Protein AF-A0A936BBX7-F1 (afdb_monomer)

Structure (mmCIF, N/CA/C/O backbone):
data_AF-A0A936BBX7-F1
#
_entry.id   AF-A0A936BBX7-F1
#
loop_
_atom_site.group_PDB
_atom_site.id
_atom_site.type_symbol
_atom_site.label_atom_id
_atom_site.label_alt_id
_atom_site.label_comp_id
_atom_site.label_asym_id
_atom_site.label_entity_id
_atom_site.label_seq_id
_atom_site.pdbx_PDB_ins_code
_atom_site.Cartn_x
_atom_site.Cartn_y
_atom_site.Cartn_z
_atom_site.occupancy
_atom_site.B_iso_or_equiv
_atom_site.auth_seq_id
_atom_site.auth_comp_id
_atom_site.auth_asym_id
_atom_site.auth_atom_id
_atom_site.pdbx_PDB_model_num
ATOM 1 N N . MET A 1 1 ? -23.023 12.851 31.418 1.00 39.38 1 MET A N 1
ATOM 2 C CA . MET A 1 1 ? -22.165 12.854 30.217 1.00 39.38 1 MET A CA 1
ATOM 3 C C . MET A 1 1 ? -21.182 11.709 30.377 1.00 39.38 1 MET A C 1
ATOM 5 O O . MET A 1 1 ? -20.362 11.810 31.284 1.00 39.38 1 MET A O 1
ATOM 9 N N . PRO A 1 2 ? -21.294 10.591 29.643 1.00 35.53 2 PRO A N 1
ATOM 10 C CA . PRO A 1 2 ? -20.255 9.579 29.706 1.00 35.53 2 PRO A CA 1
ATOM 11 C C . PRO A 1 2 ? -18.993 10.192 29.095 1.00 35.53 2 PRO A C 1
ATOM 13 O O . PRO A 1 2 ? -18.979 10.602 27.938 1.00 35.53 2 PRO A O 1
ATOM 16 N N . SER A 1 3 ? -17.968 10.334 29.926 1.00 42.19 3 SER A N 1
ATOM 17 C CA . SER A 1 3 ? -16.608 10.642 29.516 1.00 42.19 3 SER A CA 1
ATOM 18 C C . SER A 1 3 ? -16.160 9.567 28.530 1.00 42.19 3 SER A C 1
ATOM 20 O O . SER A 1 3 ? -15.862 8.447 28.947 1.00 42.19 3 SER A O 1
ATOM 22 N N . GLN A 1 4 ? -16.150 9.883 27.234 1.00 45.00 4 GLN A N 1
ATOM 23 C CA . GLN A 1 4 ? -15.410 9.082 26.267 1.00 45.00 4 GLN A CA 1
ATOM 24 C C . GLN A 1 4 ? -13.945 9.186 26.685 1.00 45.00 4 GLN A C 1
ATOM 26 O O . GLN A 1 4 ? -13.323 10.240 26.557 1.00 45.00 4 GLN A O 1
ATOM 31 N N . GLN A 1 5 ? -13.431 8.128 27.308 1.00 42.88 5 GLN A N 1
ATOM 32 C CA . GLN A 1 5 ? -11.994 7.995 27.482 1.00 42.88 5 GLN A CA 1
ATOM 33 C C . GLN A 1 5 ? -11.386 8.055 26.077 1.00 42.88 5 GLN A C 1
ATOM 35 O O . GLN A 1 5 ? -11.922 7.393 25.186 1.00 42.88 5 GLN A O 1
ATOM 40 N N . PRO A 1 6 ? -10.336 8.862 25.841 1.00 52.50 6 PRO A N 1
ATOM 41 C CA . PRO A 1 6 ? -9.650 8.808 24.564 1.00 52.50 6 PRO A CA 1
ATOM 42 C C . PRO A 1 6 ? -9.156 7.376 24.395 1.00 52.50 6 PRO A C 1
ATOM 44 O O . PRO A 1 6 ? -8.418 6.867 25.241 1.00 52.50 6 PRO A O 1
ATOM 47 N N . G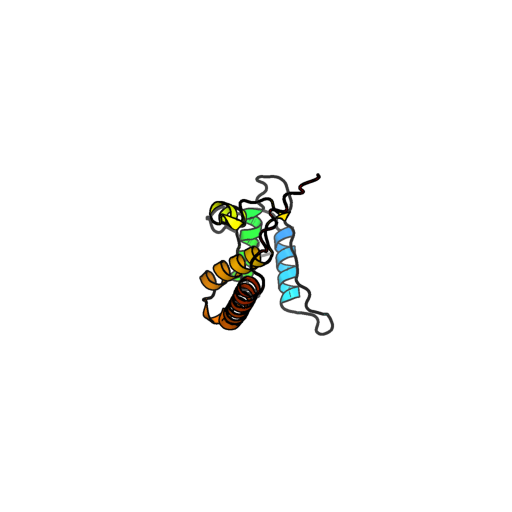LU A 1 7 ? -9.640 6.715 23.351 1.00 60.09 7 GLU A N 1
ATOM 48 C CA . GLU A 1 7 ? -9.220 5.366 23.016 1.00 60.09 7 GLU A CA 1
ATOM 49 C C . GLU A 1 7 ? -7.700 5.408 22.824 1.00 60.09 7 GLU A C 1
ATOM 51 O O . GLU A 1 7 ? -7.178 6.177 22.011 1.00 60.09 7 GLU A O 1
ATOM 56 N N . LEU A 1 8 ? -6.968 4.682 23.671 1.00 63.03 8 LEU A N 1
ATOM 57 C CA . LEU A 1 8 ? -5.516 4.611 23.571 1.00 63.03 8 LEU A CA 1
ATOM 58 C C . LEU A 1 8 ? -5.199 3.755 22.350 1.00 63.03 8 LEU A C 1
ATOM 60 O O . LEU A 1 8 ? -5.285 2.531 22.393 1.00 63.03 8 LEU A O 1
ATOM 64 N N . ILE A 1 9 ? -4.875 4.422 21.250 1.00 64.62 9 ILE A N 1
ATOM 65 C CA . ILE A 1 9 ? -4.540 3.775 19.988 1.00 64.62 9 ILE A CA 1
ATOM 66 C C . ILE A 1 9 ? -3.056 3.437 20.004 1.00 64.62 9 ILE A C 1
ATOM 68 O O . ILE A 1 9 ? -2.221 4.280 20.334 1.00 64.62 9 ILE A O 1
ATOM 72 N N . TYR A 1 10 ? -2.720 2.218 19.601 1.00 65.56 10 TYR A N 1
ATOM 73 C CA . TYR A 1 10 ? -1.342 1.777 19.439 1.00 65.56 10 TYR A CA 1
ATOM 74 C C . TYR A 1 10 ? -1.058 1.511 17.959 1.00 65.56 10 TYR A C 1
ATOM 76 O O . TYR A 1 10 ? -1.915 1.033 17.222 1.00 65.56 10 TYR A O 1
ATOM 84 N N . THR A 1 11 ? 0.144 1.839 17.503 1.00 62.88 11 THR A N 1
ATOM 85 C CA . THR A 1 11 ? 0.658 1.408 16.198 1.00 62.88 11 THR A CA 1
ATOM 86 C C . THR A 1 11 ? 0.894 -0.112 16.186 1.00 62.88 11 THR A C 1
ATOM 88 O O . THR A 1 11 ? 1.032 -0.716 17.253 1.00 62.88 11 THR A O 1
ATOM 91 N N . PRO A 1 12 ? 1.060 -0.751 15.010 1.00 56.53 12 PRO A N 1
ATOM 92 C CA . PRO A 1 12 ? 1.343 -2.191 14.918 1.00 56.53 12 PRO A CA 1
ATOM 93 C C . PRO A 1 12 ? 2.605 -2.658 15.666 1.00 56.53 12 PRO A C 1
ATOM 95 O O . PRO A 1 12 ? 2.740 -3.832 15.992 1.00 56.53 12 PRO A O 1
ATOM 98 N N . ASN A 1 13 ? 3.544 -1.751 15.960 1.00 63.84 13 ASN A N 1
ATOM 99 C CA . ASN A 1 13 ? 4.733 -2.026 16.776 1.00 63.84 13 ASN A CA 1
ATOM 100 C C . ASN A 1 13 ? 4.533 -1.736 18.284 1.00 63.84 13 ASN A C 1
ATOM 102 O O . ASN A 1 13 ? 5.511 -1.700 19.028 1.00 63.84 13 ASN A O 1
ATOM 106 N N . GLY A 1 14 ? 3.294 -1.513 18.737 1.00 63.50 14 GLY A N 1
ATOM 107 C CA . GLY A 1 14 ? 2.933 -1.329 20.145 1.00 63.50 14 GLY A CA 1
ATOM 108 C C . GLY A 1 14 ? 3.238 0.055 20.726 1.00 63.50 14 GLY A C 1
ATOM 109 O O . GLY A 1 14 ? 3.217 0.220 21.946 1.00 63.50 14 GLY A O 1
ATOM 110 N N . GLN A 1 15 ? 3.538 1.058 19.896 1.00 68.31 15 GLN A N 1
ATOM 111 C CA . GLN A 1 15 ? 3.780 2.424 20.367 1.00 68.31 15 GLN A CA 1
ATOM 112 C C . GLN A 1 15 ? 2.465 3.197 20.466 1.00 68.31 15 GLN A C 1
ATOM 114 O O . GLN A 1 15 ? 1.615 3.102 19.587 1.00 68.31 15 GLN A O 1
ATOM 119 N N . LEU A 1 16 ? 2.296 3.983 21.532 1.00 67.44 16 LEU A N 1
ATOM 120 C CA . LEU A 1 16 ? 1.107 4.814 21.701 1.00 67.44 16 LEU A CA 1
ATOM 121 C C . LEU A 1 16 ? 1.056 5.884 20.598 1.00 67.44 16 LEU A C 1
ATOM 123 O O . LEU A 1 16 ? 1.964 6.709 20.473 1.00 67.44 16 LEU A O 1
ATOM 127 N N . PHE A 1 17 ? -0.017 5.876 19.816 1.00 68.12 17 PHE A N 1
ATOM 128 C CA . PHE A 1 17 ? -0.288 6.830 18.752 1.00 68.12 17 PHE A CA 1
ATOM 129 C C . PHE A 1 17 ? -1.234 7.915 19.276 1.00 68.12 17 PHE A C 1
ATOM 131 O O . PHE A 1 17 ? -2.443 7.717 19.375 1.00 68.12 17 PHE A O 1
ATOM 138 N N . VAL A 1 18 ? -0.676 9.069 19.652 1.00 65.69 18 VAL A N 1
ATOM 139 C CA . VAL A 1 18 ? -1.438 10.190 20.228 1.00 65.69 18 VAL A CA 1
ATOM 140 C C . VAL A 1 18 ? -1.585 11.318 19.206 1.00 65.69 18 VAL A C 1
ATOM 142 O O . VAL A 1 18 ? -0.595 11.787 18.646 1.00 65.69 18 VAL A O 1
ATOM 145 N N . GLY A 1 19 ? -2.813 11.806 19.016 1.00 71.06 19 GLY A N 1
ATOM 146 C CA . GLY A 1 19 ? -3.123 12.948 18.150 1.00 71.06 19 GLY A CA 1
ATOM 147 C C . GLY A 1 19 ? -3.532 12.555 16.727 1.00 71.06 19 GLY A C 1
ATOM 148 O O . GLY A 1 19 ? -3.975 11.435 16.487 1.00 71.06 19 GLY A O 1
ATOM 149 N N . ARG A 1 20 ? -3.421 13.506 15.786 1.00 79.25 20 ARG A N 1
ATOM 150 C CA . ARG A 1 20 ? -3.802 13.331 14.367 1.00 79.25 20 ARG A CA 1
ATOM 151 C C . ARG A 1 20 ? -5.260 12.900 14.164 1.00 79.25 20 ARG A C 1
ATOM 153 O O . ARG 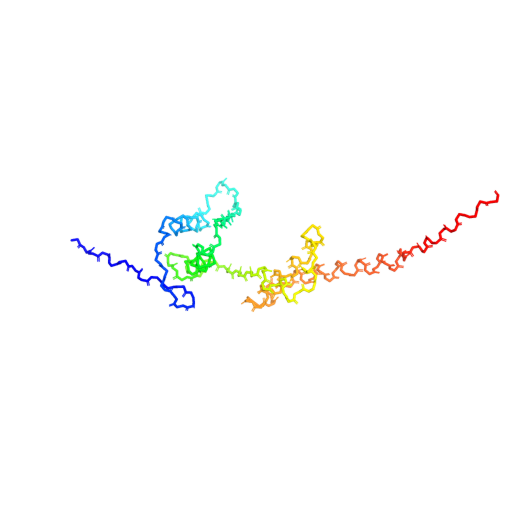A 1 20 ? -5.568 12.058 13.326 1.00 79.25 20 ARG A O 1
ATOM 160 N N . VAL A 1 21 ? -6.148 13.423 15.012 1.00 83.81 21 VAL A N 1
ATOM 161 C CA . VAL A 1 21 ? -7.574 13.068 15.009 1.00 83.81 21 VAL A CA 1
ATOM 162 C C . VAL A 1 21 ? -8.220 13.503 13.699 1.00 83.81 21 VAL A C 1
ATOM 164 O O . VAL A 1 21 ? -8.939 12.715 13.103 1.00 83.81 21 VAL A O 1
ATOM 167 N N . THR A 1 22 ? -7.904 14.709 13.221 1.00 85.75 22 THR A N 1
ATOM 168 C CA . THR A 1 22 ? -8.415 15.220 11.945 1.00 85.75 22 THR A CA 1
ATOM 169 C C . THR A 1 22 ? -8.009 14.317 10.786 1.00 85.75 22 THR A C 1
ATOM 171 O O . THR A 1 22 ? -8.871 13.881 10.039 1.00 85.75 22 THR A O 1
ATOM 174 N N . GLU A 1 23 ? -6.730 13.945 10.685 1.00 88.69 23 GLU A N 1
ATOM 175 C CA . GLU A 1 23 ? -6.259 13.076 9.605 1.00 88.69 23 GLU A CA 1
ATOM 176 C C . GLU A 1 23 ? -6.906 11.684 9.651 1.00 88.69 23 GLU A C 1
ATOM 178 O O . GLU A 1 23 ? -7.219 11.118 8.607 1.00 88.69 23 GLU A O 1
ATOM 183 N N . GLN A 1 24 ? -7.137 11.128 10.846 1.00 90.19 24 GLN A N 1
ATOM 184 C CA . GLN A 1 24 ? -7.860 9.860 10.990 1.00 90.19 24 GLN A CA 1
ATOM 185 C C . GLN A 1 24 ? -9.343 9.989 10.610 1.00 90.19 24 GLN A C 1
ATOM 187 O O . GLN A 1 24 ? -9.889 9.080 9.989 1.00 90.19 24 GLN A O 1
ATOM 192 N N . GLU A 1 25 ? -10.002 11.100 10.945 1.00 90.69 25 GLU A N 1
ATOM 193 C CA . GLU A 1 25 ? -11.381 11.353 10.513 1.00 90.69 25 GLU A CA 1
ATOM 194 C C . GLU A 1 25 ? -11.483 11.536 8.995 1.00 90.69 25 GLU A C 1
ATOM 196 O O . GLU A 1 25 ? -12.383 10.962 8.385 1.00 90.69 25 GLU A O 1
ATOM 201 N N . ASP A 1 26 ? -10.532 12.235 8.370 1.00 90.00 26 ASP A N 1
ATOM 202 C CA . ASP A 1 26 ? -10.466 12.386 6.911 1.00 90.00 26 ASP A CA 1
ATOM 203 C C . ASP A 1 26 ? -10.302 11.021 6.220 1.00 90.00 26 ASP A C 1
ATOM 205 O O . ASP A 1 26 ? -10.981 10.720 5.235 1.00 90.00 26 ASP A O 1
ATOM 209 N N . MET A 1 27 ? -9.454 10.150 6.778 1.00 91.56 27 MET A N 1
ATOM 210 C CA . MET A 1 27 ? -9.294 8.766 6.320 1.00 91.56 27 MET A CA 1
ATOM 211 C C . MET A 1 27 ? -10.600 7.971 6.425 1.00 91.56 27 MET A C 1
ATOM 213 O O . MET A 1 27 ? -11.000 7.312 5.466 1.00 91.56 27 MET A O 1
ATOM 21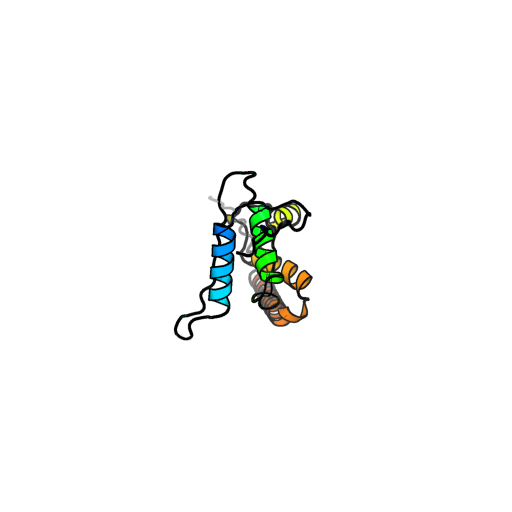7 N N . ARG A 1 28 ? -11.292 8.042 7.570 1.00 92.88 28 ARG A N 1
ATOM 218 C CA . ARG A 1 28 ? -12.585 7.364 7.765 1.00 92.88 28 ARG A CA 1
ATOM 219 C C . ARG A 1 28 ? -13.650 7.893 6.817 1.00 92.88 28 ARG A C 1
ATOM 221 O O . ARG A 1 28 ? -14.439 7.108 6.298 1.00 92.88 28 ARG A O 1
ATOM 228 N N . TYR A 1 29 ? -13.696 9.206 6.605 1.00 90.75 29 TYR A N 1
ATOM 229 C CA . TYR A 1 29 ? -14.630 9.830 5.676 1.00 90.75 29 TYR A CA 1
ATOM 230 C C . TYR A 1 29 ? -14.432 9.284 4.262 1.00 90.75 29 TYR A C 1
ATOM 232 O O . TYR A 1 29 ? -15.390 8.821 3.648 1.00 90.75 29 TYR A O 1
ATOM 240 N N . ALA A 1 30 ? -13.187 9.231 3.794 1.00 89.62 30 ALA A N 1
ATOM 241 C CA . ALA A 1 30 ? -12.887 8.680 2.485 1.00 89.62 30 ALA A CA 1
ATOM 242 C C . ALA A 1 30 ? -13.213 7.188 2.353 1.00 89.62 30 ALA A C 1
ATOM 244 O O . ALA A 1 30 ? -13.761 6.773 1.338 1.00 89.62 30 ALA A O 1
ATOM 245 N N . LEU A 1 31 ? -12.923 6.372 3.373 1.00 91.12 31 LEU A N 1
ATOM 246 C CA . LEU A 1 31 ? -13.303 4.956 3.344 1.00 91.12 31 LEU A CA 1
ATOM 247 C C . LEU A 1 31 ? -14.825 4.784 3.267 1.00 91.12 31 LEU A C 1
ATOM 249 O O . LEU A 1 31 ? -15.300 3.917 2.539 1.00 91.12 31 LEU A O 1
ATOM 253 N N . ARG A 1 32 ? -15.604 5.615 3.977 1.00 91.19 32 ARG A N 1
ATOM 254 C CA . ARG A 1 32 ? -17.077 5.587 3.887 1.00 91.19 32 ARG A CA 1
ATOM 255 C C . ARG A 1 32 ? -17.562 5.938 2.488 1.00 91.19 32 ARG A C 1
ATOM 257 O O . ARG A 1 32 ? -18.441 5.247 1.982 1.00 91.19 32 ARG A O 1
ATOM 264 N N . ASP A 1 33 ? -16.976 6.964 1.882 1.00 86.81 33 ASP A N 1
ATOM 265 C CA . ASP A 1 33 ? -17.291 7.383 0.515 1.00 86.81 33 ASP A CA 1
ATOM 266 C C . ASP A 1 33 ? -17.029 6.243 -0.486 1.00 86.81 33 ASP A C 1
ATOM 268 O O . ASP A 1 33 ? -17.886 5.907 -1.301 1.00 86.81 33 ASP A O 1
ATOM 272 N N . MET A 1 34 ? -15.913 5.520 -0.325 1.00 86.44 34 MET A N 1
ATOM 273 C CA . MET A 1 34 ? -15.595 4.344 -1.146 1.00 86.44 34 MET A CA 1
ATOM 274 C C . MET A 1 34 ? -16.556 3.157 -0.944 1.00 86.44 34 MET A C 1
ATOM 276 O O . MET A 1 34 ? -16.749 2.375 -1.875 1.00 86.44 34 MET A O 1
ATOM 280 N N . LEU A 1 35 ? -17.166 2.996 0.239 1.00 86.75 35 LEU A N 1
ATOM 281 C CA . LEU A 1 35 ? -18.177 1.954 0.486 1.00 86.75 35 LEU A CA 1
ATOM 282 C C . LEU A 1 35 ? -19.559 2.302 -0.079 1.00 86.75 35 LEU A C 1
ATOM 284 O O . LEU A 1 35 ? -20.374 1.403 -0.301 1.00 86.75 35 LEU A O 1
ATOM 288 N N . GLN A 1 36 ? -19.844 3.586 -0.292 1.00 80.06 36 GLN A N 1
ATOM 289 C CA . GLN A 1 36 ? -21.124 4.075 -0.801 1.00 80.06 36 GLN A CA 1
ATOM 290 C C . GLN A 1 36 ? -20.920 4.892 -2.078 1.00 80.06 36 GLN A C 1
ATOM 292 O O . GLN A 1 36 ? -21.232 6.083 -2.093 1.00 80.06 36 GLN A O 1
ATOM 297 N N . PRO A 1 37 ? -20.437 4.274 -3.171 1.00 67.94 37 PRO A N 1
ATOM 298 C CA . PRO A 1 37 ? -20.278 5.002 -4.415 1.00 67.94 37 PRO A CA 1
ATOM 299 C C . PRO A 1 37 ? -21.645 5.520 -4.870 1.00 67.94 37 PRO A C 1
ATOM 301 O O . PRO A 1 37 ? -22.599 4.744 -5.017 1.00 67.94 37 PRO A O 1
ATOM 304 N N . ASN A 1 38 ? -21.761 6.838 -5.059 1.00 62.16 38 ASN A N 1
ATOM 305 C CA . ASN A 1 38 ? -22.955 7.432 -5.652 1.00 62.16 38 ASN A CA 1
ATOM 306 C C . ASN A 1 38 ? -23.198 6.745 -6.999 1.00 62.16 38 ASN A C 1
ATOM 308 O O . ASN A 1 38 ? -22.317 6.706 -7.851 1.00 62.16 38 ASN A O 1
ATOM 312 N N . ARG A 1 39 ? -24.394 6.171 -7.183 1.00 57.56 39 ARG A N 1
ATOM 313 C CA . ARG A 1 39 ? -24.725 5.312 -8.338 1.00 57.56 39 ARG A CA 1
ATOM 314 C C . ARG A 1 39 ? -24.635 6.017 -9.698 1.00 57.56 39 ARG A C 1
ATOM 316 O O . ARG A 1 39 ? -24.665 5.327 -10.714 1.00 57.56 39 ARG A O 1
ATOM 323 N N . ASP A 1 40 ? -24.523 7.342 -9.689 1.00 64.19 40 ASP A N 1
ATOM 324 C CA . ASP A 1 40 ? -24.482 8.197 -10.873 1.00 64.19 40 ASP A CA 1
ATOM 325 C C . ASP A 1 40 ? -23.071 8.742 -11.187 1.00 64.19 40 ASP A C 1
ATOM 327 O O . ASP A 1 40 ? -22.884 9.304 -12.264 1.00 64.19 40 ASP A O 1
ATOM 331 N N . ASP A 1 41 ? -22.079 8.538 -10.306 1.00 58.25 41 ASP A N 1
ATOM 332 C CA . ASP A 1 41 ? -20.688 8.961 -10.516 1.00 58.25 41 ASP A C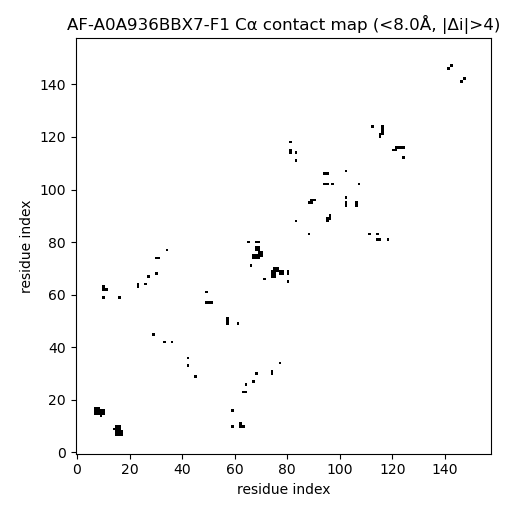A 1
ATOM 333 C C . ASP A 1 41 ? -19.775 7.750 -10.775 1.00 58.25 41 ASP A C 1
ATOM 335 O O . ASP A 1 41 ? -19.884 6.699 -10.135 1.00 58.25 41 ASP A O 1
ATOM 339 N N . GLU A 1 42 ? -18.850 7.890 -11.729 1.00 58.66 42 GLU A N 1
ATOM 340 C CA . GLU A 1 42 ? -17.772 6.918 -11.931 1.00 58.66 42 GLU A CA 1
ATOM 341 C C . GLU A 1 42 ? -17.024 6.691 -10.611 1.00 58.66 42 GLU A C 1
ATOM 343 O O . GLU A 1 42 ? -16.654 7.634 -9.911 1.00 58.66 42 GLU A O 1
ATOM 348 N N . THR A 1 43 ? -16.779 5.426 -10.265 1.00 63.12 43 THR A N 1
ATOM 349 C CA . THR A 1 43 ? -16.008 5.059 -9.072 1.00 63.12 43 THR A CA 1
ATOM 350 C C . THR A 1 43 ? -14.549 5.454 -9.287 1.00 63.12 43 THR A C 1
ATOM 352 O O . THR A 1 43 ? -13.759 4.699 -9.856 1.00 63.12 43 THR A O 1
ATOM 355 N N . LEU A 1 44 ? -14.190 6.672 -8.883 1.00 67.44 44 LEU A N 1
ATOM 356 C CA . LEU A 1 44 ? -12.833 7.181 -9.033 1.00 67.44 44 LEU A CA 1
ATOM 357 C C . LEU A 1 44 ? -11.926 6.652 -7.912 1.00 67.44 44 LEU A C 1
ATOM 359 O O . LEU A 1 44 ? -12.330 6.602 -6.749 1.00 67.44 44 LEU A O 1
ATOM 363 N N . PRO A 1 45 ? -10.677 6.271 -8.228 1.00 77.44 45 PRO A N 1
ATOM 364 C CA . PRO A 1 45 ? -9.721 5.867 -7.209 1.00 77.44 45 PRO A CA 1
ATOM 365 C C . PRO A 1 45 ? -9.328 7.067 -6.336 1.00 77.44 45 PRO A C 1
ATOM 367 O O . PRO A 1 45 ? -8.904 8.106 -6.844 1.00 77.44 45 PRO A O 1
ATOM 370 N N . ALA A 1 46 ? -9.406 6.907 -5.014 1.00 79.75 46 ALA A N 1
ATOM 371 C CA . ALA A 1 46 ? -8.897 7.895 -4.070 1.00 79.75 46 ALA A CA 1
ATOM 372 C C . ALA A 1 46 ? -7.372 7.762 -3.915 1.00 79.75 46 ALA A C 1
ATOM 374 O O . ALA A 1 46 ? -6.847 6.667 -3.701 1.00 79.75 46 ALA A O 1
ATOM 375 N N . ILE A 1 47 ? -6.652 8.885 -3.992 1.00 85.81 47 ILE A N 1
ATOM 376 C CA . ILE A 1 47 ? -5.203 8.943 -3.765 1.00 85.81 47 ILE A CA 1
ATOM 377 C C . ILE A 1 47 ? -4.924 9.833 -2.556 1.00 85.81 47 ILE A C 1
ATOM 379 O O . ILE A 1 47 ? -5.234 11.022 -2.564 1.00 85.81 47 ILE A O 1
ATOM 383 N N . PHE A 1 48 ? -4.267 9.264 -1.544 1.00 83.75 48 PHE A N 1
ATOM 384 C CA . PHE A 1 48 ? -3.791 9.991 -0.368 1.00 83.75 48 PHE A CA 1
ATOM 385 C C . PHE A 1 48 ? -2.303 10.290 -0.501 1.00 83.75 48 PHE A C 1
ATOM 387 O O . PHE A 1 48 ? -1.488 9.378 -0.645 1.00 83.75 48 PHE A O 1
ATOM 394 N N . LEU A 1 49 ? -1.936 11.567 -0.399 1.00 86.81 49 LEU A N 1
ATOM 395 C CA . LEU A 1 49 ? -0.542 11.991 -0.328 1.00 86.81 49 LEU A CA 1
ATOM 396 C C . LEU A 1 49 ? -0.209 12.456 1.091 1.00 86.81 49 LEU A C 1
ATOM 398 O O . LEU A 1 49 ? -0.527 13.575 1.486 1.00 86.81 49 LEU A O 1
ATOM 402 N N . LEU A 1 50 ? 0.474 11.601 1.850 1.00 85.12 50 LEU A N 1
ATOM 403 C CA . LEU A 1 50 ? 0.990 11.946 3.174 1.00 85.12 50 LEU A CA 1
ATOM 404 C C . LEU A 1 50 ? 2.324 12.690 3.032 1.00 85.12 50 LEU A C 1
ATOM 406 O O . LEU A 1 50 ? 3.355 12.082 2.734 1.00 85.12 50 LEU A O 1
ATOM 410 N N . TYR A 1 51 ? 2.322 14.000 3.275 1.00 83.69 51 TYR A N 1
ATOM 411 C CA . TYR A 1 51 ? 3.520 14.841 3.228 1.00 83.69 51 TYR A CA 1
ATOM 412 C C . TYR A 1 51 ? 3.812 15.487 4.588 1.00 83.69 51 TYR A C 1
ATOM 414 O O . TYR A 1 51 ? 2.933 15.656 5.427 1.00 83.69 51 TYR A O 1
ATOM 422 N N . GLY A 1 52 ? 5.078 15.820 4.826 1.00 81.81 52 GLY A N 1
ATOM 423 C CA . GLY A 1 52 ? 5.533 16.459 6.059 1.00 81.81 52 GLY A CA 1
ATOM 424 C C . GLY A 1 52 ? 6.989 16.133 6.360 1.00 81.81 52 GLY A C 1
ATOM 425 O O . GLY A 1 52 ? 7.570 15.231 5.747 1.00 81.81 52 GLY A O 1
ATOM 426 N N . ASP A 1 53 ? 7.565 16.826 7.333 1.00 81.38 53 ASP A N 1
ATOM 427 C CA . ASP A 1 53 ? 8.977 16.678 7.685 1.00 81.38 53 ASP A CA 1
ATOM 428 C C . ASP A 1 53 ? 9.318 15.294 8.263 1.00 81.38 53 ASP A C 1
ATOM 430 O O . ASP A 1 53 ? 8.454 14.484 8.636 1.00 81.38 53 ASP A O 1
ATOM 434 N N . GLY A 1 54 ? 10.611 14.968 8.268 1.00 80.94 54 GLY A N 1
ATOM 435 C CA . GLY A 1 54 ? 11.127 13.728 8.847 1.00 80.94 54 GLY A CA 1
ATOM 436 C C . GLY A 1 54 ? 10.741 13.584 10.323 1.00 80.94 54 GLY A C 1
ATOM 437 O O . GLY A 1 54 ? 10.691 14.562 11.058 1.00 80.94 54 GLY A O 1
ATOM 438 N N . GLY A 1 55 ? 10.438 12.360 10.763 1.00 78.44 55 GLY A N 1
ATOM 439 C CA . GLY A 1 55 ? 10.121 12.076 12.171 1.00 78.44 55 GLY A CA 1
ATOM 440 C C . GLY A 1 55 ? 8.716 12.476 12.639 1.00 78.44 55 GLY A C 1
ATOM 441 O O . GLY A 1 55 ? 8.350 12.158 13.762 1.00 78.44 55 GLY A O 1
ATOM 442 N N . ILE A 1 56 ? 7.887 13.087 11.786 1.00 80.12 56 ILE A N 1
ATOM 443 C CA . ILE A 1 56 ? 6.546 13.560 12.179 1.00 80.12 56 ILE A CA 1
ATOM 444 C C . ILE A 1 56 ? 5.474 12.451 12.292 1.00 80.12 56 ILE A C 1
ATOM 446 O O . ILE A 1 56 ? 4.306 12.730 12.551 1.00 80.12 56 ILE A O 1
ATOM 450 N N . GLY A 1 57 ? 5.859 11.187 12.078 1.00 83.38 57 GLY A N 1
ATOM 451 C CA . GLY A 1 57 ? 4.965 10.033 12.229 1.00 83.38 57 GLY A CA 1
ATOM 452 C C . GLY A 1 57 ? 4.183 9.625 10.975 1.00 83.38 57 GLY A C 1
ATOM 453 O O . GLY A 1 57 ? 3.190 8.924 11.104 1.00 8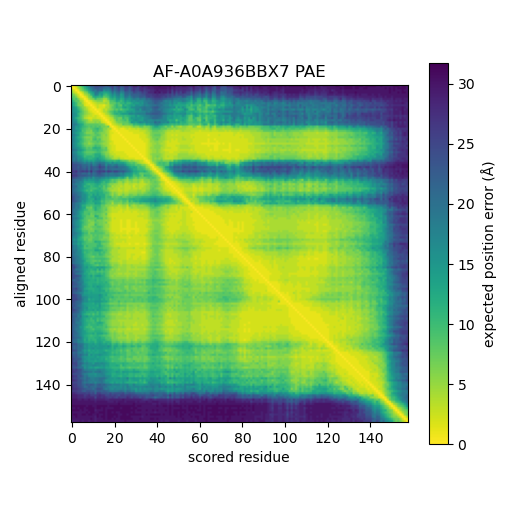3.38 57 GLY A O 1
ATOM 454 N N . LYS A 1 58 ? 4.616 10.005 9.761 1.00 88.12 58 LYS A N 1
ATOM 455 C CA . LYS A 1 58 ? 3.945 9.609 8.497 1.00 88.12 58 LYS A CA 1
ATOM 456 C C . LYS A 1 58 ? 3.781 8.092 8.352 1.00 88.12 58 LYS A C 1
ATOM 458 O O . LYS A 1 58 ? 2.702 7.631 8.007 1.00 88.12 58 LYS A O 1
ATOM 463 N N . THR A 1 59 ? 4.830 7.327 8.658 1.00 86.12 59 THR A N 1
ATOM 464 C CA . THR A 1 59 ? 4.797 5.855 8.617 1.00 86.12 59 THR A CA 1
ATOM 465 C C . THR A 1 59 ? 3.810 5.286 9.635 1.00 86.12 59 THR A C 1
ATOM 467 O O . THR A 1 59 ? 3.056 4.372 9.325 1.00 86.12 59 THR A O 1
ATOM 470 N N . SER A 1 60 ? 3.772 5.853 10.842 1.00 87.00 60 SER A N 1
ATOM 471 C CA . SER A 1 60 ? 2.809 5.461 11.874 1.00 87.00 60 SER A CA 1
ATOM 472 C C . SER A 1 60 ? 1.376 5.812 11.470 1.00 87.00 60 SER A C 1
ATOM 474 O O . SER A 1 60 ? 0.466 5.028 11.708 1.00 87.00 60 SER A O 1
ATOM 476 N N . LEU A 1 61 ? 1.173 6.952 10.804 1.00 88.50 61 LEU A N 1
ATOM 477 C CA . LEU A 1 61 ? -0.130 7.377 10.298 1.00 88.50 61 LEU A CA 1
ATOM 478 C C . LEU A 1 61 ? -0.611 6.493 9.135 1.00 88.50 61 LEU A C 1
ATOM 480 O O . LEU A 1 61 ? -1.784 6.142 9.099 1.00 88.50 61 LEU A O 1
ATOM 484 N N . SER A 1 62 ? 0.269 6.065 8.223 1.00 89.69 62 SER A N 1
ATOM 485 C CA . SER A 1 62 ? -0.116 5.120 7.163 1.00 89.69 62 SER A CA 1
ATOM 486 C C . SER A 1 62 ? -0.439 3.730 7.718 1.00 89.69 62 SER A C 1
ATOM 488 O O . SER A 1 62 ? -1.387 3.101 7.267 1.00 89.69 62 SER A O 1
ATOM 490 N N . GLN A 1 63 ? 0.309 3.267 8.725 1.00 89.31 63 GLN A N 1
ATOM 491 C CA . GLN A 1 63 ? -0.016 2.039 9.461 1.00 89.31 63 GLN A CA 1
ATOM 492 C C . GLN A 1 63 ? -1.349 2.159 10.204 1.00 89.31 63 GLN A C 1
ATOM 494 O O . GLN A 1 63 ? -2.120 1.207 10.264 1.00 89.31 63 GLN A O 1
ATOM 499 N N . ARG A 1 64 ? -1.646 3.338 10.759 1.00 89.56 64 ARG A N 1
ATOM 500 C CA . ARG A 1 64 ? -2.942 3.592 11.385 1.00 89.56 64 ARG A CA 1
ATOM 501 C C . ARG A 1 64 ? -4.072 3.567 10.360 1.00 89.56 64 ARG A C 1
ATOM 503 O O . ARG A 1 64 ? -5.130 3.041 10.670 1.00 89.56 64 ARG A O 1
ATOM 510 N N . PHE A 1 65 ? -3.850 4.091 9.157 1.00 91.44 65 PHE A N 1
ATOM 511 C CA . PHE A 1 65 ? -4.846 4.025 8.091 1.00 91.44 65 PHE A CA 1
ATOM 512 C C . PHE A 1 65 ? -5.170 2.584 7.690 1.00 91.44 65 PHE A C 1
ATOM 514 O O . PHE A 1 65 ? -6.338 2.228 7.582 1.00 91.44 65 PHE A O 1
ATOM 521 N N . GLU A 1 66 ? -4.135 1.755 7.534 1.00 91.81 66 GLU A N 1
ATOM 522 C CA . GLU A 1 66 ? -4.280 0.313 7.316 1.00 91.81 66 GLU A CA 1
ATOM 523 C C . GLU A 1 66 ? -5.122 -0.326 8.426 1.00 91.81 66 GLU A C 1
ATOM 525 O O . GLU A 1 66 ? -6.125 -0.957 8.113 1.00 91.81 66 GLU A O 1
ATOM 530 N N . ALA A 1 67 ? -4.795 -0.065 9.698 1.00 91.81 67 ALA A N 1
ATOM 531 C CA . ALA A 1 67 ? -5.555 -0.582 10.837 1.00 91.81 67 ALA A CA 1
ATOM 532 C C . ALA A 1 67 ? -7.024 -0.119 10.837 1.00 91.81 67 ALA A C 1
ATOM 534 O O . ALA A 1 67 ? -7.918 -0.924 11.071 1.00 91.81 67 ALA A O 1
ATOM 535 N N . ILE A 1 68 ? -7.300 1.157 10.532 1.00 92.19 68 ILE A N 1
ATOM 536 C CA . ILE A 1 68 ? -8.678 1.666 10.399 1.00 92.19 68 ILE A CA 1
ATOM 537 C C . ILE A 1 68 ? -9.428 0.881 9.317 1.00 92.19 68 ILE A C 1
ATOM 539 O O . ILE A 1 68 ? -10.548 0.437 9.548 1.00 92.19 68 ILE A O 1
ATOM 543 N N . ALA A 1 69 ? -8.814 0.687 8.148 1.00 93.56 69 ALA A N 1
ATOM 544 C CA . ALA A 1 69 ? -9.444 -0.011 7.033 1.00 93.56 69 ALA A CA 1
ATOM 545 C C . ALA A 1 69 ? -9.644 -1.517 7.291 1.00 93.56 69 ALA A C 1
ATOM 547 O O . ALA A 1 69 ? -10.577 -2.098 6.740 1.00 93.56 69 ALA A O 1
ATOM 548 N N . SER A 1 70 ? -8.786 -2.156 8.097 1.00 93.25 70 SER A N 1
ATOM 549 C CA . SER A 1 70 ? -8.853 -3.599 8.368 1.00 93.25 70 SER A CA 1
ATOM 550 C C . SER A 1 70 ? -9.644 -3.982 9.618 1.00 93.25 70 SER A C 1
ATOM 552 O O . SER A 1 70 ? -10.218 -5.069 9.643 1.00 93.25 70 SER A O 1
ATOM 554 N N . GLU A 1 71 ? -9.650 -3.144 10.658 1.00 93.81 71 GLU A N 1
ATOM 555 C CA . GLU A 1 71 ? -10.116 -3.516 12.005 1.00 93.81 71 GLU A CA 1
ATOM 556 C C . GLU A 1 71 ? -11.347 -2.734 12.477 1.00 93.81 71 GLU A C 1
ATOM 558 O O . GLU A 1 71 ? -12.110 -3.252 13.291 1.00 93.81 71 GLU A O 1
ATOM 563 N N . GLU A 1 72 ? -11.563 -1.500 12.008 1.00 93.75 72 GLU A N 1
ATOM 564 C CA . GLU A 1 72 ? -12.679 -0.680 12.488 1.00 93.75 72 GLU A CA 1
ATOM 565 C C . GLU A 1 72 ? -13.968 -0.961 11.706 1.00 93.75 72 GLU A C 1
ATOM 567 O O . GLU A 1 72 ? -13.992 -0.972 10.476 1.00 93.75 72 GLU A O 1
ATOM 572 N N . GLU A 1 73 ? -15.083 -1.121 12.416 1.00 92.88 73 GLU A N 1
ATOM 573 C CA . GLU A 1 73 ? -16.412 -1.126 11.800 1.00 92.88 73 GLU A CA 1
ATOM 574 C C . GLU A 1 73 ? -16.760 0.279 11.264 1.00 92.88 73 GLU A C 1
ATOM 576 O O . GLU A 1 73 ? -16.516 1.278 11.950 1.00 92.88 73 GLU A O 1
ATOM 581 N N . PRO A 1 74 ? -17.366 0.409 10.067 1.00 93.69 74 PRO A N 1
ATOM 582 C CA . PRO A 1 74 ? -17.911 -0.648 9.203 1.00 93.69 74 PRO A CA 1
ATOM 583 C C . PRO A 1 74 ? -16.943 -1.144 8.105 1.00 93.69 74 PRO A C 1
ATOM 585 O O . PRO A 1 74 ? -17.384 -1.712 7.109 1.00 93.69 74 PRO A O 1
ATOM 588 N N . PHE A 1 75 ? -15.646 -0.848 8.208 1.00 93.94 75 PHE A N 1
ATOM 589 C CA . PHE A 1 75 ? -14.657 -1.116 7.155 1.00 93.94 75 PHE A CA 1
ATOM 590 C C . PHE A 1 75 ? -14.059 -2.518 7.234 1.00 93.94 75 PHE A C 1
ATOM 592 O O . PHE A 1 75 ? -13.589 -3.037 6.220 1.00 93.94 75 PHE A O 1
ATOM 599 N N . ALA A 1 76 ? -14.078 -3.125 8.421 1.00 93.62 76 ALA A N 1
ATOM 600 C CA . ALA A 1 76 ? -13.531 -4.447 8.671 1.00 93.62 76 ALA A CA 1
ATOM 601 C C . ALA A 1 76 ? -14.037 -5.473 7.639 1.00 93.62 76 ALA A C 1
ATOM 603 O O . ALA A 1 76 ? -15.233 -5.712 7.479 1.00 93.62 76 ALA A O 1
ATOM 604 N N . GLY A 1 77 ? -13.100 -6.068 6.896 1.00 92.25 77 GLY A N 1
ATOM 605 C CA . GLY A 1 77 ? -13.391 -7.047 5.841 1.00 92.25 77 GLY A CA 1
ATOM 606 C C . GLY A 1 77 ? -13.985 -6.478 4.545 1.00 92.25 77 GLY A C 1
ATOM 607 O O . GLY A 1 77 ? -14.214 -7.243 3.608 1.00 92.25 77 GLY A O 1
ATOM 608 N N . ALA A 1 78 ? -14.205 -5.166 4.447 1.00 92.62 78 ALA A N 1
ATOM 609 C CA . ALA A 1 78 ? -14.751 -4.530 3.250 1.00 92.62 78 ALA A CA 1
ATOM 610 C C . ALA A 1 78 ? -13.688 -4.253 2.170 1.00 92.62 78 ALA A C 1
ATOM 612 O O . ALA A 1 78 ? -14.027 -4.086 0.999 1.00 92.62 78 ALA A O 1
ATOM 613 N N . PHE A 1 79 ? -12.403 -4.241 2.542 1.00 90.69 79 PHE A N 1
ATOM 614 C CA . PHE A 1 79 ? -11.285 -3.950 1.644 1.00 90.69 79 PHE A CA 1
ATOM 615 C C . PHE A 1 79 ? -10.259 -5.087 1.607 1.00 90.69 79 PHE A C 1
ATOM 617 O O . PHE A 1 79 ? -9.935 -5.691 2.628 1.00 90.69 79 PHE A O 1
ATOM 624 N N . GLN A 1 80 ? -9.683 -5.326 0.426 1.00 89.75 80 GLN A N 1
ATOM 625 C CA . GLN A 1 80 ? -8.419 -6.053 0.298 1.00 89.75 80 GLN A CA 1
ATOM 626 C C . GLN A 1 80 ? -7.279 -5.038 0.357 1.00 89.75 80 GLN A C 1
ATOM 628 O O . GLN A 1 80 ? -7.201 -4.142 -0.483 1.00 89.75 80 GLN A O 1
ATOM 633 N N . ILE A 1 81 ? -6.406 -5.158 1.356 1.00 91.25 81 ILE A N 1
ATOM 634 C CA . ILE A 1 81 ? -5.360 -4.166 1.629 1.00 91.25 81 ILE A CA 1
ATOM 635 C C . ILE A 1 81 ? -3.998 -4.730 1.235 1.00 91.25 81 ILE A C 1
ATOM 637 O O . ILE A 1 81 ? -3.643 -5.845 1.613 1.00 91.25 81 ILE A O 1
ATOM 641 N N . LEU A 1 82 ? -3.247 -3.960 0.445 1.00 92.38 82 LEU A N 1
ATOM 642 C CA . LEU A 1 82 ? -1.894 -4.299 0.017 1.00 92.38 82 LEU A CA 1
ATOM 643 C C . LEU A 1 82 ? -0.919 -3.220 0.479 1.00 92.38 82 LEU A C 1
ATOM 645 O O . LEU A 1 82 ? -0.890 -2.121 -0.076 1.00 92.38 82 LEU A O 1
ATOM 649 N N . ARG A 1 83 ? -0.071 -3.542 1.459 1.00 91.19 83 ARG A N 1
ATOM 650 C CA . ARG A 1 83 ? 1.005 -2.645 1.891 1.00 91.19 83 ARG A CA 1
ATOM 651 C C . ARG A 1 83 ? 2.274 -2.893 1.082 1.00 91.19 83 ARG A C 1
ATOM 653 O O . ARG A 1 83 ? 2.818 -3.996 1.077 1.00 91.19 83 ARG A O 1
ATOM 660 N N . VAL A 1 84 ? 2.793 -1.839 0.454 1.00 91.25 84 VAL A N 1
ATOM 661 C CA . VAL A 1 84 ? 4.066 -1.871 -0.279 1.00 91.25 84 VAL A CA 1
ATOM 662 C C . VAL A 1 84 ? 5.024 -0.844 0.312 1.00 91.25 84 VAL A C 1
ATOM 664 O O . VAL A 1 84 ? 4.835 0.360 0.158 1.00 91.25 84 VAL A O 1
ATOM 667 N N . ASP A 1 85 ? 6.082 -1.318 0.968 1.00 89.75 85 ASP A N 1
ATOM 668 C CA . ASP A 1 85 ? 7.170 -0.459 1.440 1.00 89.75 85 ASP A CA 1
ATOM 669 C C . ASP A 1 85 ? 8.215 -0.273 0.335 1.00 89.75 85 ASP A C 1
ATOM 671 O O . ASP A 1 85 ? 9.057 -1.137 0.092 1.00 89.75 85 ASP A O 1
ATOM 675 N N . TRP A 1 86 ? 8.154 0.854 -0.374 1.00 88.81 86 TRP A N 1
ATOM 676 C CA . TRP A 1 86 ? 9.025 1.086 -1.526 1.00 88.81 86 TRP A CA 1
ATOM 677 C C . TRP A 1 86 ? 10.515 1.140 -1.166 1.00 88.81 86 TRP A C 1
ATOM 679 O O . TRP A 1 86 ? 11.364 0.745 -1.968 1.00 88.81 86 TRP A O 1
ATOM 689 N N . GLU A 1 87 ? 10.856 1.614 0.032 1.00 88.25 87 GLU A N 1
ATOM 690 C CA . GLU A 1 87 ? 12.247 1.697 0.467 1.00 88.25 87 GLU A CA 1
ATOM 691 C C . GLU A 1 87 ? 12.810 0.302 0.756 1.00 88.25 87 GLU A C 1
ATOM 693 O O . GLU A 1 87 ? 13.910 -0.032 0.306 1.00 88.25 87 GLU A O 1
ATOM 698 N N . GLU A 1 88 ? 12.035 -0.546 1.435 1.00 89.94 88 GLU A N 1
ATOM 699 C CA . GLU A 1 88 ? 12.388 -1.948 1.655 1.00 89.94 88 GLU A CA 1
ATOM 700 C C . GLU A 1 88 ? 12.549 -2.698 0.325 1.00 89.94 88 GLU A C 1
ATOM 702 O O . GLU A 1 88 ? 13.519 -3.440 0.136 1.00 89.94 88 GLU A O 1
ATOM 707 N N . GLN A 1 89 ? 11.644 -2.464 -0.629 1.00 91.38 89 GLN A N 1
ATOM 708 C CA . GLN A 1 89 ? 11.705 -3.098 -1.943 1.00 91.38 89 GLN A CA 1
ATOM 709 C C . GLN A 1 89 ? 12.923 -2.640 -2.750 1.00 91.38 89 GLN A C 1
ATOM 711 O O . GLN A 1 89 ? 13.624 -3.481 -3.315 1.00 91.38 89 GLN A O 1
ATOM 716 N N . ARG A 1 90 ? 13.262 -1.342 -2.742 1.00 90.81 90 ARG A N 1
ATOM 717 C CA . ARG A 1 90 ? 14.487 -0.833 -3.390 1.00 90.81 90 ARG A CA 1
ATOM 718 C C . ARG A 1 90 ? 15.757 -1.491 -2.859 1.00 90.81 90 ARG A C 1
ATOM 720 O O . ARG A 1 90 ? 16.691 -1.736 -3.622 1.00 90.81 90 ARG A O 1
ATOM 727 N N . ARG A 1 91 ? 15.806 -1.809 -1.564 1.00 91.00 91 ARG A N 1
ATOM 728 C CA . ARG A 1 91 ? 16.961 -2.495 -0.960 1.00 91.00 91 ARG A CA 1
ATOM 729 C C . ARG A 1 91 ? 17.100 -3.945 -1.433 1.00 91.00 91 ARG A C 1
ATOM 731 O O . ARG A 1 91 ? 18.214 -4.455 -1.458 1.00 91.00 91 ARG A O 1
ATOM 738 N N . ARG A 1 92 ? 15.998 -4.604 -1.806 1.00 89.88 92 ARG A N 1
ATOM 739 C CA . ARG A 1 92 ? 15.964 -6.040 -2.146 1.00 89.88 92 ARG A CA 1
ATOM 740 C C . ARG A 1 92 ? 15.901 -6.342 -3.639 1.00 89.88 92 ARG A C 1
ATOM 742 O O . ARG A 1 92 ? 16.331 -7.417 -4.041 1.00 89.88 92 ARG A O 1
ATOM 749 N N . VAL A 1 93 ? 15.351 -5.437 -4.444 1.00 89.50 93 VAL A N 1
ATOM 750 C CA . VAL A 1 93 ? 15.089 -5.657 -5.870 1.00 89.50 93 VAL A CA 1
ATOM 751 C C . VAL A 1 93 ? 16.074 -4.830 -6.702 1.00 89.50 93 VAL A C 1
ATOM 753 O O . VAL A 1 93 ? 15.917 -3.610 -6.778 1.00 89.50 93 VAL A O 1
ATOM 756 N N . PRO A 1 94 ? 17.063 -5.458 -7.371 1.00 90.25 94 PRO A N 1
ATOM 757 C CA . PRO A 1 94 ? 18.059 -4.742 -8.171 1.00 90.25 94 PRO A CA 1
ATOM 758 C C . PRO A 1 94 ? 17.453 -3.851 -9.263 1.00 90.25 94 PRO A C 1
ATOM 760 O O . PRO A 1 94 ? 17.943 -2.752 -9.499 1.00 90.25 94 PRO A O 1
ATOM 763 N N . ALA A 1 95 ? 16.337 -4.270 -9.869 1.00 89.44 95 ALA A N 1
ATOM 764 C CA . ALA A 1 95 ? 15.629 -3.493 -10.892 1.00 89.44 95 ALA A CA 1
ATOM 765 C C . ALA A 1 95 ? 15.073 -2.143 -10.385 1.00 89.44 95 ALA A C 1
ATOM 767 O O . ALA A 1 95 ? 14.723 -1.286 -11.188 1.00 89.44 95 ALA A O 1
ATOM 768 N N . LEU A 1 96 ? 15.011 -1.927 -9.065 1.00 90.56 96 LEU A N 1
ATOM 769 C CA . LEU A 1 96 ? 14.609 -0.657 -8.450 1.00 90.56 96 LEU A CA 1
ATOM 770 C C . LEU A 1 96 ? 15.801 0.187 -7.958 1.00 90.56 96 LEU A C 1
ATOM 772 O O . LEU A 1 96 ? 15.616 1.272 -7.394 1.00 90.56 96 LEU A O 1
ATOM 776 N N . GLN A 1 97 ? 17.031 -0.298 -8.146 1.00 92.06 97 GLN A N 1
ATOM 777 C CA . GLN A 1 97 ? 18.274 0.399 -7.793 1.00 92.06 97 GLN A CA 1
ATOM 778 C C . GLN A 1 97 ? 18.797 1.269 -8.945 1.00 92.06 97 GLN A C 1
ATOM 780 O O . GLN A 1 97 ? 19.991 1.533 -9.054 1.00 92.06 97 GLN A O 1
ATOM 785 N N . VAL A 1 98 ? 17.887 1.737 -9.793 1.00 91.31 98 VAL A N 1
ATOM 786 C CA . VAL A 1 98 ? 18.142 2.677 -10.888 1.00 91.31 98 VAL A CA 1
ATOM 787 C C . VAL A 1 98 ? 17.488 4.028 -10.585 1.00 91.31 98 VAL A C 1
ATOM 789 O O . VAL A 1 98 ? 16.787 4.182 -9.578 1.00 91.31 98 VAL A O 1
ATOM 792 N N . ALA A 1 99 ? 17.739 5.033 -11.428 1.00 89.38 99 ALA A N 1
ATOM 793 C CA . ALA A 1 99 ? 17.031 6.309 -11.340 1.00 89.38 99 ALA A CA 1
ATOM 794 C C . ALA A 1 99 ? 15.520 6.095 -11.542 1.00 89.38 99 ALA A C 1
ATOM 796 O O . ALA A 1 99 ? 15.113 5.190 -12.270 1.00 89.38 99 ALA A O 1
ATOM 797 N N . ARG A 1 100 ? 14.677 6.915 -10.903 1.00 85.75 100 ARG A N 1
ATOM 798 C CA . ARG A 1 100 ? 13.215 6.718 -10.898 1.00 85.75 100 ARG A CA 1
ATOM 799 C C . ARG A 1 100 ? 12.637 6.678 -12.313 1.00 85.75 100 ARG A C 1
ATOM 801 O O . ARG A 1 100 ? 11.736 5.896 -12.582 1.00 85.75 100 ARG A O 1
ATOM 808 N N . GLU A 1 101 ? 13.182 7.494 -13.204 1.00 90.69 101 GLU A N 1
ATOM 809 C CA . GLU A 1 101 ? 12.769 7.649 -14.600 1.00 90.69 101 GLU A CA 1
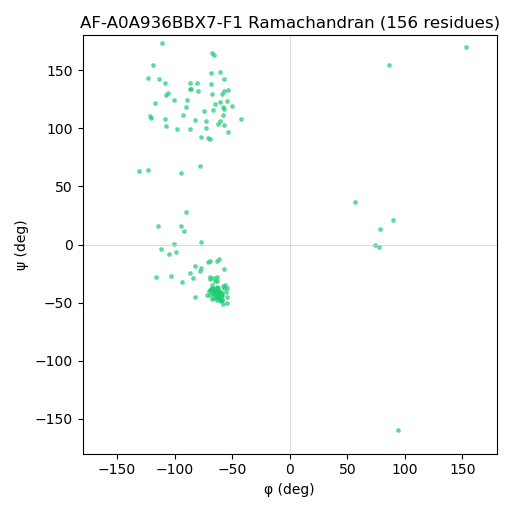ATOM 810 C C . GLU A 1 101 ? 13.128 6.426 -15.458 1.00 90.69 101 GLU A C 1
ATOM 812 O O . GLU A 1 101 ? 12.626 6.279 -16.567 1.00 90.69 101 GLU A O 1
ATOM 817 N N . GLN A 1 102 ? 14.002 5.554 -14.950 1.00 91.69 102 GLN A N 1
ATOM 818 C CA . GLN A 1 102 ? 14.446 4.327 -15.611 1.00 91.69 102 GLN A CA 1
ATOM 819 C C . GLN A 1 102 ? 13.705 3.085 -15.099 1.00 91.69 102 GLN A C 1
ATOM 821 O O . GLN A 1 102 ? 13.894 1.996 -15.638 1.00 91.69 102 GLN A O 1
ATOM 826 N N . ILE A 1 103 ? 12.873 3.221 -14.061 1.00 90.88 103 ILE A N 1
ATOM 827 C CA . ILE A 1 103 ? 12.061 2.113 -13.559 1.00 90.88 103 ILE A CA 1
ATOM 828 C C . ILE A 1 103 ? 10.915 1.888 -14.546 1.00 90.88 103 ILE A C 1
ATOM 830 O O . ILE A 1 103 ? 10.047 2.745 -14.709 1.00 90.88 103 ILE A O 1
ATOM 834 N N . SER A 1 104 ? 10.910 0.725 -15.197 1.00 90.38 104 SER A N 1
ATOM 835 C CA . SER A 1 104 ? 9.844 0.370 -16.135 1.00 90.38 104 SER A CA 1
ATOM 836 C C . SER A 1 104 ? 8.505 0.146 -15.411 1.00 90.38 104 SER A C 1
ATOM 838 O O . SER A 1 104 ? 8.496 -0.367 -14.284 1.00 90.38 104 SER A O 1
ATOM 840 N N . PRO A 1 105 ? 7.363 0.460 -16.052 1.00 88.88 105 PRO A N 1
ATOM 841 C CA . PRO A 1 105 ? 6.044 0.120 -15.522 1.00 88.88 105 PRO A CA 1
ATOM 842 C C . PRO A 1 105 ? 5.895 -1.374 -15.206 1.00 88.88 105 PRO A C 1
ATOM 844 O O . PRO A 1 105 ? 5.336 -1.724 -14.168 1.00 88.88 105 PRO A O 1
ATOM 847 N N . ASP A 1 106 ? 6.468 -2.253 -16.032 1.00 88.44 106 ASP A N 1
ATOM 848 C CA . ASP A 1 106 ? 6.412 -3.705 -15.832 1.00 88.44 106 ASP A CA 1
ATOM 849 C C . ASP A 1 106 ? 7.095 -4.142 -14.537 1.00 88.44 106 ASP A C 1
ATOM 851 O O . ASP A 1 106 ? 6.587 -5.008 -13.827 1.00 88.44 106 ASP A O 1
ATOM 855 N N . THR A 1 107 ? 8.203 -3.490 -14.170 1.00 91.00 107 THR A N 1
ATOM 856 C CA . THR A 1 107 ? 8.874 -3.737 -12.885 1.00 91.00 107 THR A CA 1
ATOM 857 C C . THR A 1 107 ? 7.969 -3.379 -11.703 1.00 91.00 107 THR A C 1
ATOM 859 O O . THR A 1 107 ? 7.933 -4.108 -10.711 1.00 91.00 107 THR A O 1
ATOM 862 N N . VAL A 1 108 ? 7.216 -2.279 -11.802 1.00 91.75 108 VAL A N 1
ATOM 863 C CA . VAL A 1 108 ? 6.263 -1.859 -10.760 1.00 91.75 108 VAL A CA 1
ATOM 864 C C . VAL A 1 108 ? 5.097 -2.846 -10.666 1.00 91.75 108 VAL A C 1
ATOM 866 O O . VAL A 1 108 ? 4.763 -3.298 -9.571 1.00 91.75 108 VAL A O 1
ATOM 869 N N . LEU A 1 109 ? 4.511 -3.227 -11.806 1.00 91.06 109 LEU A N 1
ATOM 870 C CA . LEU A 1 109 ? 3.399 -4.179 -11.861 1.00 91.06 109 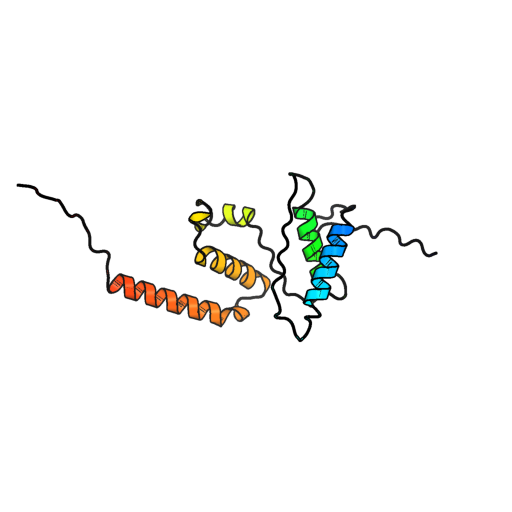LEU A CA 1
ATOM 871 C C . LEU A 1 109 ? 3.804 -5.560 -11.340 1.00 91.06 109 LEU A C 1
ATOM 873 O O . LEU A 1 109 ? 3.066 -6.168 -10.567 1.00 91.06 109 LEU A O 1
ATOM 877 N N . GLU A 1 110 ? 4.990 -6.046 -11.708 1.00 90.94 110 GLU A N 1
ATOM 878 C CA . GLU A 1 110 ? 5.508 -7.318 -11.210 1.00 90.94 110 GLU A CA 1
ATOM 879 C C . GLU A 1 110 ? 5.728 -7.287 -9.695 1.00 90.94 110 GLU A C 1
ATOM 881 O O . GLU A 1 110 ? 5.484 -8.285 -9.012 1.00 90.94 110 GLU A O 1
ATOM 886 N N . LEU A 1 111 ? 6.169 -6.153 -9.153 1.00 93.12 111 LEU A N 1
ATOM 887 C CA . LEU A 1 111 ? 6.321 -5.987 -7.716 1.00 93.12 111 LEU A CA 1
ATOM 888 C C . LEU A 1 111 ? 4.974 -6.025 -6.995 1.00 93.12 111 LEU A C 1
ATOM 890 O O . LEU A 1 111 ? 4.851 -6.734 -5.995 1.00 93.12 111 LEU A O 1
ATOM 894 N N . PHE A 1 112 ? 3.968 -5.307 -7.501 1.00 92.06 112 PHE A N 1
ATOM 895 C CA . PHE A 1 112 ? 2.6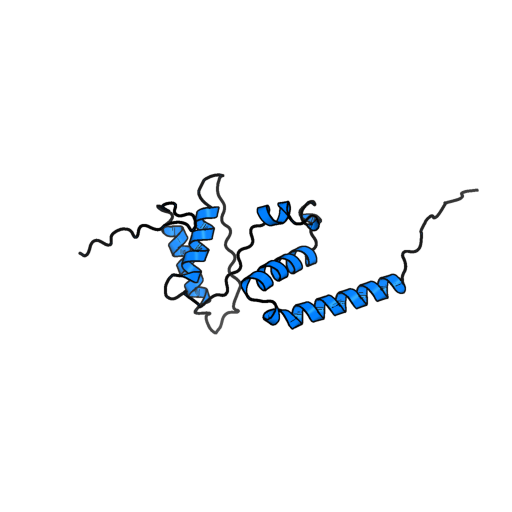16 -5.360 -6.944 1.00 92.06 112 PHE A CA 1
ATOM 896 C C . PHE A 1 112 ? 2.053 -6.772 -6.993 1.00 92.06 112 PHE A C 1
ATOM 898 O O . PHE A 1 112 ? 1.561 -7.253 -5.977 1.00 92.06 112 PHE A O 1
ATOM 905 N N . TYR A 1 113 ? 2.216 -7.471 -8.116 1.00 92.00 113 TYR A N 1
ATOM 906 C CA . TYR A 1 113 ? 1.829 -8.871 -8.230 1.00 92.00 113 TYR A CA 1
ATOM 907 C C . TYR A 1 113 ? 2.536 -9.748 -7.188 1.00 92.00 113 TYR A C 1
ATOM 909 O O . TYR A 1 113 ? 1.868 -10.472 -6.458 1.00 92.00 113 TYR A O 1
ATOM 917 N N . LYS A 1 114 ? 3.867 -9.670 -7.060 1.00 91.19 114 LYS A N 1
ATOM 918 C CA . LYS A 1 114 ? 4.621 -10.485 -6.089 1.00 91.19 114 LYS A CA 1
ATOM 919 C C . LYS A 1 114 ? 4.168 -10.229 -4.654 1.00 91.19 114 LYS A C 1
ATOM 921 O O . LYS A 1 114 ? 4.050 -11.173 -3.875 1.00 91.19 114 LYS A O 1
ATOM 926 N N . GLN A 1 115 ? 3.914 -8.968 -4.307 1.00 92.56 115 GLN A N 1
ATOM 927 C CA . GLN A 1 115 ? 3.433 -8.613 -2.977 1.00 92.56 115 GLN A CA 1
ATOM 928 C C . GLN A 1 115 ? 1.994 -9.101 -2.758 1.00 92.56 115 GLN A C 1
ATOM 930 O O . GLN A 1 115 ? 1.703 -9.678 -1.715 1.00 92.56 115 GLN A O 1
ATOM 935 N N . ALA A 1 116 ? 1.114 -8.934 -3.746 1.00 92.88 116 ALA A N 1
ATOM 936 C CA . ALA A 1 116 ? -0.288 -9.325 -3.651 1.00 92.88 116 ALA A CA 1
ATOM 937 C C . ALA A 1 116 ? -0.475 -10.845 -3.647 1.00 92.88 116 ALA A C 1
ATOM 939 O O . ALA A 1 116 ? -1.249 -11.365 -2.855 1.00 92.88 116 ALA A O 1
ATOM 940 N N . ALA A 1 117 ? 0.281 -11.582 -4.460 1.00 91.88 117 ALA A N 1
ATOM 941 C CA . ALA A 1 117 ? 0.259 -13.042 -4.475 1.00 91.88 117 ALA A CA 1
ATOM 942 C C . ALA A 1 117 ? 0.761 -13.637 -3.150 1.00 91.88 117 ALA A C 1
ATOM 944 O O . ALA A 1 117 ? 0.285 -14.693 -2.733 1.00 91.88 117 ALA A O 1
ATOM 945 N N . LYS A 1 118 ? 1.694 -12.959 -2.466 1.00 90.31 118 LYS A N 1
ATOM 946 C CA . LYS A 1 118 ? 2.132 -13.343 -1.118 1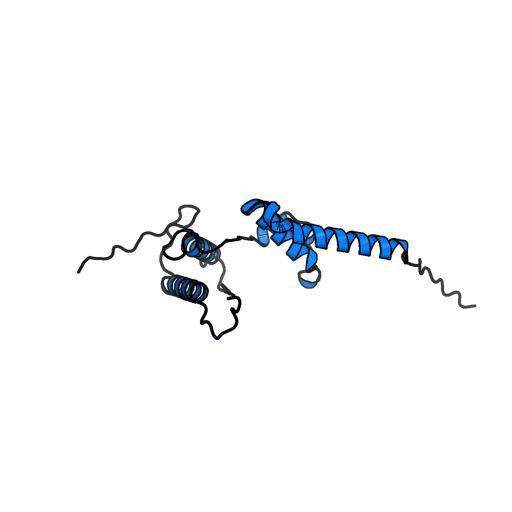.00 90.31 118 LYS A CA 1
ATOM 947 C C . LYS A 1 118 ? 1.022 -13.148 -0.081 1.00 90.31 118 LYS A C 1
ATOM 949 O O . LYS A 1 118 ? 0.891 -13.990 0.801 1.00 90.31 118 LYS A O 1
ATOM 954 N N . GLU A 1 119 ? 0.262 -12.061 -0.188 1.00 89.94 119 GLU A N 1
ATOM 955 C CA . GLU A 1 119 ? -0.766 -11.687 0.790 1.00 89.94 119 GLU A CA 1
ATOM 956 C C . GLU A 1 119 ? -2.094 -12.430 0.571 1.00 89.94 119 GLU A C 1
ATOM 958 O O . GLU A 1 119 ? -2.687 -12.956 1.507 1.00 89.94 119 GLU A O 1
ATOM 963 N N . TRP A 1 120 ? -2.556 -12.513 -0.677 1.00 91.31 120 TRP A N 1
ATOM 964 C CA . TRP A 1 120 ? -3.893 -13.003 -1.039 1.00 91.31 120 TRP A CA 1
ATOM 965 C C . TRP A 1 120 ? -3.872 -14.343 -1.786 1.00 91.31 120 TRP A C 1
ATOM 967 O O . TRP A 1 120 ? -4.920 -14.924 -2.075 1.00 91.31 120 TRP A O 1
ATOM 977 N N . GLY A 1 121 ? -2.681 -14.861 -2.088 1.00 88.75 121 GLY A N 1
ATOM 978 C CA . GLY A 1 121 ? -2.495 -16.093 -2.841 1.00 88.75 121 GLY A CA 1
ATOM 979 C C . GLY A 1 121 ? -2.502 -15.891 -4.357 1.00 88.75 121 GLY A C 1
ATOM 980 O O . GLY A 1 121 ? -3.103 -14.978 -4.918 1.00 88.75 121 GLY A O 1
ATOM 981 N N . ASP A 1 122 ? -1.832 -16.809 -5.048 1.00 88.50 122 ASP A N 1
ATOM 982 C CA . ASP A 1 122 ? -1.516 -16.664 -6.473 1.00 88.50 122 ASP A CA 1
ATOM 983 C C . ASP A 1 122 ? -2.708 -16.940 -7.412 1.00 88.50 122 ASP A C 1
ATOM 985 O O . ASP A 1 122 ? -2.757 -16.489 -8.554 1.00 88.50 122 ASP A O 1
ATOM 989 N N . LYS A 1 123 ? -3.726 -17.658 -6.918 1.00 85.75 123 LYS A N 1
ATOM 990 C CA . LYS A 1 123 ? -4.897 -18.063 -7.718 1.00 85.75 123 LYS A CA 1
ATOM 991 C C . LYS A 1 123 ? -5.720 -16.879 -8.228 1.00 85.75 123 LYS A C 1
ATOM 993 O O . LYS A 1 123 ? -6.354 -16.996 -9.269 1.00 85.75 123 LYS A O 1
ATOM 998 N N . ALA A 1 124 ? -5.703 -15.749 -7.521 1.00 81.75 124 ALA A N 1
ATOM 999 C CA . ALA A 1 124 ? -6.408 -14.540 -7.944 1.00 81.75 124 ALA A CA 1
ATOM 1000 C C . ALA A 1 124 ? -5.778 -13.882 -9.190 1.00 81.75 124 ALA A C 1
ATOM 1002 O O . ALA A 1 124 ? -6.411 -13.049 -9.831 1.00 81.75 124 ALA A O 1
ATOM 1003 N N . PHE A 1 125 ? -4.556 -14.274 -9.565 1.00 88.56 125 PHE A N 1
ATOM 1004 C CA . PHE A 1 125 ? -3.747 -13.593 -10.578 1.00 88.56 125 PHE A CA 1
ATOM 1005 C C . PHE A 1 125 ? -3.489 -14.432 -11.836 1.00 88.56 125 PHE A C 1
ATOM 1007 O O . PHE A 1 125 ? -2.633 -14.080 -12.647 1.00 88.56 125 PHE A O 1
ATOM 1014 N N . THR A 1 126 ? -4.245 -15.511 -12.061 1.00 86.94 126 THR A N 1
ATOM 1015 C CA . THR A 1 126 ? -4.060 -16.388 -13.233 1.00 86.94 126 THR A CA 1
ATOM 1016 C C . THR A 1 126 ? -4.134 -15.630 -14.562 1.00 86.94 126 THR A C 1
ATOM 1018 O O . THR A 1 126 ? -3.319 -15.870 -15.449 1.00 86.94 126 THR A O 1
ATOM 1021 N N . GLN A 1 127 ? -5.057 -14.672 -14.704 1.00 87.25 127 GLN A N 1
ATOM 1022 C CA . GLN A 1 127 ? -5.159 -13.867 -15.927 1.00 87.25 127 GLN A CA 1
ATOM 1023 C C . GLN A 1 127 ? -3.923 -12.980 -16.136 1.00 87.25 127 GLN A C 1
ATOM 1025 O O . GLN A 1 127 ? -3.405 -12.896 -17.247 1.00 87.25 127 GLN A O 1
ATOM 1030 N N . TYR A 1 128 ? -3.408 -12.363 -15.068 1.00 86.38 128 TYR A N 1
ATOM 1031 C CA . TYR A 1 128 ? -2.170 -11.583 -15.128 1.00 86.38 128 TYR A CA 1
ATOM 1032 C C . TYR A 1 128 ? -0.982 -12.456 -15.561 1.00 86.38 128 TYR A C 1
ATOM 1034 O O . TYR A 1 128 ? -0.216 -12.067 -16.443 1.00 86.38 128 TYR A O 1
ATOM 1042 N N . GLN A 1 129 ? -0.865 -13.668 -15.010 1.00 85.81 129 GLN A N 1
ATOM 1043 C CA . GLN A 1 129 ? 0.177 -14.625 -15.393 1.00 85.81 129 GLN A CA 1
ATOM 1044 C C . GLN A 1 129 ? 0.086 -15.028 -16.871 1.00 85.81 129 GLN A C 1
ATOM 1046 O O . GLN A 1 129 ? 1.112 -15.101 -17.545 1.00 85.81 129 GLN A O 1
ATOM 1051 N N . GLN A 1 130 ? -1.126 -15.249 -17.390 1.00 88.50 130 GLN A N 1
ATOM 1052 C CA . GLN A 1 130 ? -1.345 -15.580 -18.801 1.00 88.50 130 GLN A CA 1
ATOM 1053 C C . GLN A 1 130 ? -0.911 -14.445 -19.730 1.00 88.50 130 GLN A C 1
ATOM 1055 O O . GLN A 1 130 ? -0.175 -14.688 -20.683 1.00 88.50 130 GLN A O 1
ATOM 1060 N N . VAL A 1 131 ? -1.314 -13.205 -19.433 1.00 88.25 131 VAL A N 1
ATOM 1061 C CA . VAL A 1 131 ? -0.921 -12.033 -20.233 1.00 88.25 131 VAL A CA 1
ATOM 1062 C C . VAL A 1 131 ? 0.595 -11.837 -20.198 1.00 88.25 131 VAL A C 1
ATOM 1064 O O . VAL A 1 131 ? 1.209 -11.605 -21.237 1.00 88.25 131 VAL A O 1
ATOM 1067 N N . LYS A 1 132 ? 1.224 -11.999 -19.027 1.00 85.81 132 LYS A N 1
ATOM 1068 C CA . LYS A 1 132 ? 2.684 -11.919 -18.893 1.00 85.81 132 LYS A CA 1
ATOM 1069 C C . LYS A 1 132 ? 3.398 -12.991 -19.724 1.00 85.81 132 LYS A C 1
ATOM 1071 O O . LYS A 1 132 ? 4.402 -12.690 -20.362 1.00 85.81 132 LYS A O 1
ATOM 1076 N N . ALA A 1 133 ? 2.886 -14.223 -19.737 1.00 86.81 133 ALA A N 1
ATOM 1077 C CA . ALA A 1 133 ? 3.447 -15.304 -20.544 1.00 86.81 133 ALA A CA 1
ATOM 1078 C C . ALA A 1 133 ? 3.338 -15.009 -22.049 1.00 86.81 133 ALA A C 1
ATOM 1080 O O . ALA A 1 133 ? 4.326 -15.140 -22.766 1.00 86.81 133 ALA A O 1
ATOM 1081 N N . GLN A 1 134 ? 2.178 -14.528 -22.507 1.00 87.94 134 GLN A N 1
ATOM 1082 C CA . GLN A 1 134 ? 1.964 -14.145 -23.906 1.00 87.94 134 GLN A CA 1
ATOM 1083 C C . GLN A 1 134 ? 2.886 -13.002 -24.345 1.00 87.94 134 GLN A C 1
ATOM 1085 O O . GLN A 1 134 ? 3.474 -13.069 -25.421 1.00 87.94 134 GLN A O 1
ATOM 1090 N N . LEU A 1 135 ? 3.048 -11.967 -23.514 1.00 84.50 135 LEU A N 1
ATOM 1091 C CA . LEU A 1 135 ? 3.977 -10.868 -23.796 1.00 84.50 135 LEU A CA 1
ATOM 1092 C C . LEU A 1 135 ? 5.409 -11.380 -23.953 1.00 84.50 135 LEU A C 1
ATOM 1094 O O . LEU A 1 135 ? 6.085 -11.024 -24.915 1.00 84.50 135 LEU A O 1
ATOM 1098 N N . HIS A 1 136 ? 5.839 -12.273 -23.063 1.00 84.81 136 HIS A N 1
ATOM 1099 C CA . HIS A 1 136 ? 7.173 -12.851 -23.133 1.00 84.81 136 HIS A CA 1
ATOM 1100 C C . HIS A 1 136 ? 7.389 -13.692 -24.401 1.00 84.81 136 HIS A C 1
ATOM 1102 O O . HIS A 1 136 ? 8.452 -13.621 -25.015 1.00 84.81 136 HIS A O 1
ATOM 1108 N N . GLU A 1 137 ? 6.388 -14.467 -24.828 1.00 85.62 137 GLU A N 1
ATOM 1109 C CA . GLU A 1 137 ? 6.443 -15.218 -26.088 1.00 85.62 137 GLU A CA 1
ATOM 1110 C C . GLU A 1 137 ? 6.577 -14.282 -27.296 1.00 85.62 137 GLU A C 1
ATOM 1112 O O . GLU A 1 137 ? 7.446 -14.495 -28.144 1.00 85.62 137 GLU A O 1
ATOM 1117 N N . VAL A 1 138 ? 5.788 -13.205 -27.341 1.00 85.62 138 VAL A N 1
ATOM 1118 C CA . VAL A 1 138 ? 5.851 -12.198 -28.412 1.00 85.62 138 VAL A CA 1
ATOM 1119 C C . VAL A 1 138 ? 7.212 -11.500 -28.449 1.00 85.62 138 VAL A C 1
ATOM 1121 O O . VAL A 1 138 ? 7.776 -11.319 -29.528 1.00 85.62 138 VAL A O 1
ATOM 1124 N N . GLU A 1 139 ? 7.772 -11.135 -27.295 1.00 83.56 139 GLU A N 1
ATOM 1125 C CA . GLU A 1 139 ? 9.107 -10.532 -27.197 1.00 83.56 139 GLU A CA 1
ATOM 1126 C C . GLU A 1 139 ? 10.197 -11.479 -27.709 1.00 83.56 139 GLU A C 1
ATOM 1128 O O . GLU A 1 139 ? 11.033 -11.080 -28.523 1.00 83.56 139 GLU A O 1
ATOM 1133 N N . GLN A 1 140 ? 10.155 -12.751 -27.304 1.00 83.25 140 GLN A N 1
ATOM 1134 C CA . GLN A 1 140 ? 11.098 -13.760 -27.784 1.00 83.25 140 GLN A CA 1
ATOM 1135 C C . GLN A 1 140 ? 10.975 -13.999 -29.293 1.00 83.25 140 GLN A C 1
ATOM 1137 O O . GLN A 1 140 ? 11.981 -14.193 -29.980 1.00 83.25 140 GLN A O 1
ATOM 1142 N N . GLU A 1 141 ? 9.756 -14.027 -29.833 1.00 82.25 141 GLU A N 1
ATOM 1143 C CA . GLU A 1 141 ? 9.533 -14.142 -31.274 1.00 82.25 141 GLU A CA 1
ATOM 1144 C C . GLU A 1 141 ? 10.047 -12.914 -32.028 1.00 82.25 141 GLU A C 1
ATOM 1146 O O . GLU A 1 141 ? 10.686 -13.062 -33.074 1.00 82.25 141 GLU A O 1
ATOM 1151 N N . ALA A 1 142 ? 9.828 -11.710 -31.495 1.00 76.19 142 ALA A N 1
ATOM 1152 C CA . ALA A 1 142 ? 10.343 -10.472 -32.066 1.00 76.19 142 ALA A CA 1
ATOM 1153 C C . ALA A 1 142 ? 11.878 -10.451 -32.077 1.00 76.19 142 ALA A C 1
ATOM 1155 O O . ALA A 1 142 ? 12.470 -10.110 -33.101 1.00 76.19 142 ALA A O 1
ATOM 1156 N N . GLU A 1 143 ? 12.527 -10.889 -30.997 1.00 80.44 143 GLU A N 1
ATOM 1157 C CA . GLU A 1 143 ? 13.988 -10.967 -30.894 1.00 80.44 143 GLU A CA 1
ATOM 1158 C C . GLU A 1 143 ? 14.585 -12.008 -31.857 1.00 80.44 143 GLU A C 1
ATOM 1160 O O . GLU A 1 143 ? 15.594 -11.749 -32.515 1.00 80.44 143 GLU A O 1
ATOM 1165 N N . LYS A 1 144 ? 13.923 -13.160 -32.035 1.00 80.50 144 LYS A N 1
ATOM 1166 C CA . LYS A 1 144 ? 14.313 -14.174 -33.034 1.00 80.50 144 LYS A CA 1
ATOM 1167 C C . LYS A 1 144 ? 14.116 -13.690 -34.472 1.00 80.50 144 LYS A C 1
ATOM 1169 O O . LYS A 1 144 ? 14.881 -14.070 -35.358 1.00 80.50 144 LYS A O 1
ATOM 1174 N N . ARG A 1 145 ? 13.077 -12.889 -34.723 1.00 76.81 145 ARG A N 1
ATOM 1175 C CA . ARG A 1 145 ? 12.704 -12.400 -36.060 1.00 76.81 145 ARG A CA 1
ATOM 1176 C C . ARG A 1 145 ? 13.485 -11.155 -36.477 1.00 76.81 145 ARG A C 1
ATOM 1178 O O . ARG A 1 145 ? 13.728 -10.959 -37.667 1.00 76.81 145 ARG A O 1
ATOM 1185 N N . PHE A 1 146 ? 13.908 -10.351 -35.509 1.00 68.06 146 PHE A N 1
ATOM 1186 C CA . PHE A 1 146 ? 14.719 -9.153 -35.694 1.00 68.06 146 PHE A CA 1
ATOM 1187 C C . PHE A 1 146 ? 15.920 -9.165 -34.735 1.00 68.06 146 PHE A C 1
ATOM 1189 O O . PHE A 1 146 ? 16.030 -8.272 -33.892 1.00 68.06 146 PHE A O 1
ATOM 1196 N N . PRO A 1 147 ? 16.848 -10.137 -34.853 1.00 61.53 147 PRO A N 1
ATOM 1197 C CA . PRO A 1 147 ? 18.049 -10.131 -34.032 1.00 61.53 147 PRO A CA 1
ATOM 1198 C C . PRO A 1 147 ? 18.793 -8.830 -34.315 1.00 61.53 147 PRO A C 1
ATOM 1200 O O . PRO A 1 147 ? 18.977 -8.477 -35.486 1.00 61.53 147 PRO A O 1
ATOM 1203 N N . ALA A 1 148 ? 19.158 -8.097 -33.258 1.00 57.97 148 ALA A N 1
ATOM 1204 C CA . ALA A 1 148 ? 19.816 -6.799 -33.350 1.00 57.97 148 ALA A CA 1
ATOM 1205 C C . ALA A 1 148 ? 20.889 -6.838 -34.447 1.00 57.97 148 ALA A C 1
ATOM 1207 O O . ALA A 1 148 ? 21.917 -7.505 -34.318 1.00 57.97 148 ALA A O 1
ATOM 1208 N N . ARG A 1 149 ? 20.615 -6.169 -35.575 1.00 50.19 149 ARG A N 1
ATOM 1209 C CA . ARG A 1 149 ? 21.570 -6.043 -36.675 1.00 50.19 149 ARG A CA 1
ATOM 1210 C C . ARG A 1 149 ? 22.808 -5.393 -36.081 1.00 50.19 149 ARG A C 1
ATOM 1212 O O . ARG A 1 149 ? 22.757 -4.226 -35.705 1.00 50.19 149 ARG A O 1
ATOM 1219 N N . GLY A 1 150 ? 23.899 -6.149 -35.985 1.00 46.75 150 GLY A N 1
ATOM 1220 C CA . GLY A 1 150 ? 25.202 -5.634 -35.597 1.00 46.75 150 GLY A CA 1
ATOM 1221 C C . GLY A 1 150 ? 25.573 -4.465 -36.502 1.00 46.75 150 GLY A C 1
ATOM 1222 O O . GLY A 1 150 ? 26.053 -4.657 -37.614 1.00 46.75 150 GLY A O 1
ATOM 1223 N N . MET A 1 151 ? 25.331 -3.242 -36.037 1.00 40.59 151 MET A N 1
ATOM 1224 C CA . MET A 1 151 ? 25.684 -2.024 -36.751 1.00 40.59 151 MET A CA 1
ATOM 1225 C C . MET A 1 151 ? 27.049 -1.552 -36.256 1.00 40.59 151 MET A C 1
ATOM 1227 O O . MET A 1 151 ? 27.219 -0.462 -35.729 1.00 40.59 151 MET A O 1
ATOM 1231 N N . GLY A 1 152 ? 28.050 -2.408 -36.465 1.00 39.47 152 GLY A N 1
ATOM 1232 C CA . GLY A 1 152 ? 29.426 -1.974 -36.659 1.00 39.47 152 GLY A CA 1
ATOM 1233 C C . GLY A 1 152 ? 29.579 -1.457 -38.088 1.00 39.47 152 GLY A C 1
ATOM 1234 O O . GLY A 1 152 ? 30.237 -2.094 -38.906 1.00 39.47 152 GLY A O 1
ATOM 1235 N N . MET A 1 153 ? 28.944 -0.329 -38.422 1.00 35.56 153 MET A N 1
ATOM 1236 C CA . MET A 1 153 ? 29.248 0.382 -39.666 1.00 35.56 153 MET A CA 1
ATOM 1237 C C . MET A 1 153 ? 30.557 1.150 -39.467 1.00 35.56 153 MET A C 1
ATOM 1239 O O . MET A 1 153 ? 30.578 2.281 -38.988 1.00 35.56 153 MET A O 1
ATOM 1243 N N . LYS A 1 154 ? 31.672 0.509 -39.839 1.00 40.19 154 LYS A N 1
ATOM 1244 C CA . LYS A 1 154 ? 32.898 1.220 -40.205 1.00 40.19 154 LYS A CA 1
ATOM 1245 C C . LYS A 1 154 ? 32.571 2.096 -41.413 1.00 40.19 154 LYS A C 1
ATOM 1247 O O . LYS A 1 154 ? 32.431 1.583 -42.520 1.00 40.19 154 LYS A O 1
ATOM 1252 N N . TRP A 1 155 ? 32.472 3.404 -41.210 1.00 35.28 155 TRP A N 1
ATOM 1253 C CA . TRP A 1 155 ? 32.572 4.358 -42.309 1.00 35.28 155 TRP A CA 1
ATOM 1254 C C . TRP A 1 155 ? 34.029 4.382 -42.773 1.00 35.28 155 TRP A C 1
ATOM 1256 O O . TRP A 1 155 ? 34.868 5.081 -42.213 1.00 35.28 155 TRP A O 1
ATOM 1266 N N . GLY A 1 156 ? 34.342 3.541 -43.758 1.00 39.22 156 GLY A N 1
ATOM 1267 C CA . GLY A 1 156 ? 35.515 3.737 -44.595 1.00 39.22 156 GLY A CA 1
ATOM 1268 C C . GLY A 1 156 ? 35.231 4.910 -45.522 1.00 39.22 156 GLY A C 1
ATOM 1269 O O . GLY A 1 156 ? 34.427 4.781 -46.440 1.00 39.22 156 GLY A O 1
ATOM 1270 N N . VAL A 1 157 ? 35.859 6.049 -45.255 1.00 41.91 157 VAL A N 1
ATOM 1271 C CA . VAL A 1 157 ? 35.999 7.123 -46.237 1.00 41.91 157 VAL A CA 1
ATOM 1272 C C . VAL A 1 157 ? 37.340 6.871 -46.923 1.00 41.91 157 VAL A C 1
ATOM 1274 O O . VAL A 1 157 ? 38.380 6.905 -46.264 1.00 41.91 157 VAL A O 1
ATOM 1277 N N . SER A 1 158 ? 37.290 6.496 -48.203 1.00 44.59 158 SER A N 1
ATOM 1278 C CA . SER A 1 158 ? 38.421 6.634 -49.131 1.00 44.59 158 SER A CA 1
ATOM 1279 C C . SER A 1 158 ? 38.481 8.059 -49.655 1.00 44.59 158 SER A C 1
ATOM 1281 O O . SER A 1 158 ? 37.394 8.662 -49.798 1.00 44.59 158 SER A O 1
#

Secondary structure (DSSP, 8-state):
----PPP--B-TTS-B----HHHHHHHHHHHHHHHS--TTS--PPP-------TTSSHHHHHHHHHHHHHHSTTTTTT-------HHHHHHH-GGGSS-GGG--HHHHHHHHHHHHHHHH-GGGGHHHHHHHHHHHHHHHHHHHHS------------

Nearest PDB structures (foldseek):
  7tkj-assembly1_O  TM=2.023E-01  e=2.193E+00  Saccharomyces cerevisiae

Mean predicted aligned error: 11.33 Å

Radius of gyration: 23.49 Å; Cα contacts (8 Å, |Δi|>4): 73; chains: 1; bounding box: 63×35×79 Å

Foldseek 3Di:
DPPPDPPQDAFPVGHGDDDPVVVVVVLVVVLVCLVDPDPPDDNDDDDDDDDDDPPPCSVSSVSVSVCCQCPPPPNNPVDDDFDDDLVVCCVPPVLNVDPPVSNDPVNVVVSSLVRCCVVPNNVVCVVVVVVVVVVVVVVVVCCVVCVPDPPPPPPDDD

pLDDT: mean 79.81, std 15.98, range [35.28, 93.94]

Solvent-accessible surface area (backbone atoms only — not comparable to full-atom values): 10262 Å² total; per-residue (Å²): 130,86,77,76,68,80,78,86,42,60,37,99,86,70,45,80,55,82,74,66,60,67,63,52,49,52,51,52,52,52,54,52,47,70,75,56,64,56,93,88,54,81,87,71,86,87,83,85,82,90,80,79,68,87,90,76,45,66,70,55,50,53,53,44,50,52,46,46,44,54,67,35,85,90,30,43,79,70,60,90,85,82,89,79,61,64,69,65,44,36,76,72,36,73,79,54,69,56,60,78,92,70,48,51,69,65,61,54,53,52,49,51,48,57,56,43,30,70,74,74,40,58,80,84,41,53,68,59,53,51,53,52,51,52,51,52,51,51,51,53,49,47,44,73,74,56,57,80,74,81,79,81,74,77,82,78,81,130

Sequence (158 aa):
MPSQQPELIYTPNGQLFVGRVTEQEDMRYALRDMLQPNRDDETLPAIFLLYGDGGIGKTSLSQRFEAIASEEEPFAGAFQILRVDWEEQRRRVPALQVAREQISPDTVLELFYKQAAKEWGDKAFTQYQQVKAQLHEVEQEAEKRFPARGMGMKWGVS